Protein AF-A0A9P7BP47-F1 (afdb_monomer)

InterPro domains:
  IPR001878 Zinc finger, CCHC-type [PF00098] (92-107)
  IPR001878 Zinc finger, CCHC-type [PF00098] (114-128)
  IPR001878 Zinc finger, CCHC-type [PS50158] (92-107)
  IPR001878 Zinc finger, CCHC-type [PS50158] (114-129)
  IPR001878 Zinc finger, CCHC-type [SM00343] (91-107)
  IPR001878 Zinc finger, CCHC-type [SM00343] (113-129)
  IPR036875 Zinc finger, CCHC-type superfamily [SSF57756] (89-130)

Sequence (134 aa):
MEVIRLGLSNLPFMGESALLEGLQKSLKVYGEILDVGILLEPTTRTYMCTGYAILNVSAEHTNFKQLTHLIPWDEKREQGFYAVWNQMPHYCRYCHEEGHVVVDCPKRRARASCWNCGIDGHIAASCTRDKPSK

Nearest PDB structures (foldseek):
  3md3-assembly1_A  TM=6.111E-01  e=6.354E-03  Saccharomyces cerevisiae
  7csz-assembly1_A  TM=5.188E-01  e=3.448E-02 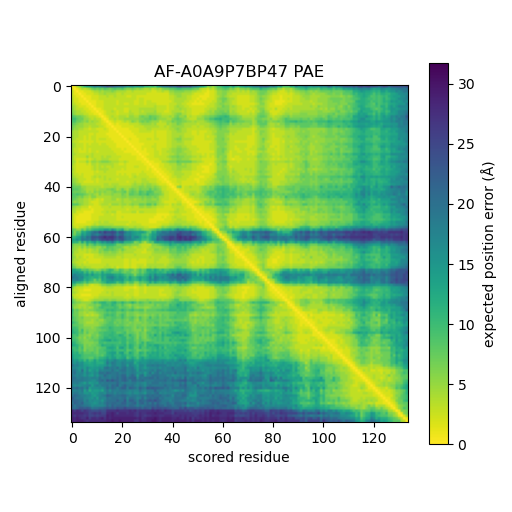 Homo sapiens
  7csx-assembly1_A  TM=5.226E-01  e=4.160E-02  Homo sapiens
  2j8a-assembly1_A  TM=6.711E-01  e=2.559E-01  Saccharomyces cerevisiae
  1dbd-assembly1_B  TM=4.448E-01  e=2.022E+00  Deltapapillomavirus 4

Radius of gyration: 20.01 Å; Cα contacts (8 Å, |Δi|>4): 235; chains: 1; bounding box: 59×30×50 Å

Foldseek 3Di:
DDKWKKKWAPADPDDQVVSQVLVCVQCVLAAAWPDWGFDADPPPRDGRRIIMTMGDNPPPDDPHDHDAQFTQSDPPDPHGIGIDTPPDADADPPPRHGDDYVVPDQVNQQQEQDPQPRDGNHYVVPDPDDRPDD

pLDDT: mean 84.45, std 9.31, range [54.78, 95.31]

Mean predicted aligned error: 8.92 Å

Solvent-accessible surface area (backbone atoms only — not comparable to full-atom values): 7980 Å² total; per-residue (Å²): 131,45,74,46,58,32,45,34,35,67,43,83,95,65,59,70,67,65,45,52,54,41,49,52,64,45,47,53,54,45,22,49,74,76,47,74,49,74,43,53,41,90,84,80,59,45,73,72,35,31,29,39,37,31,31,38,55,47,74,86,82,62,94,52,50,85,86,53,46,64,39,59,58,45,99,88,44,96,67,44,28,38,44,47,46,87,90,59,76,63,49,13,85,77,78,59,44,72,84,38,42,56,92,71,30,64,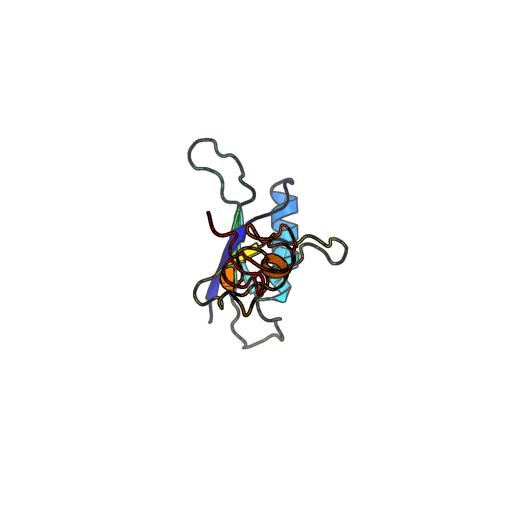72,55,37,51,66,24,55,12,84,74,79,69,48,63,53,31,44,51,94,71,51,89,64,78,75,81,80,127

Secondary structure (DSSP, 8-state):
--EEEEEEES-----HHHHHHHHHHHHTTTSEEEEEEEEEPTTT--EEEEEEEEEE--TTS--PPPP-SEE-S-TT-S--EEEEETTPPPB-TTT--BS--GGG-HHHHHT---TTT--SSS-GGG--SPP---

Organism: Rhizopus oryzae (NCBI:txid64495)

Structure (mmCIF, N/CA/C/O backbone):
data_AF-A0A9P7BP47-F1
#
_entry.id   AF-A0A9P7BP47-F1
#
loop_
_atom_site.group_PDB
_atom_site.id
_atom_site.type_symbol
_atom_site.label_atom_id
_atom_site.label_alt_id
_atom_site.label_comp_id
_atom_site.label_asym_id
_atom_site.label_entity_id
_atom_site.label_seq_id
_atom_site.pdbx_PDB_ins_code
_atom_site.Cartn_x
_atom_site.Cartn_y
_atom_site.Cartn_z
_atom_site.occupancy
_atom_site.B_iso_or_equiv
_atom_site.auth_seq_id
_atom_site.auth_comp_id
_atom_site.auth_asym_id
_atom_site.auth_atom_id
_atom_site.pdbx_PDB_model_num
ATOM 1 N N . MET A 1 1 ? -15.501 -15.268 9.485 1.00 69.56 1 MET A N 1
ATOM 2 C CA . MET A 1 1 ? -14.585 -14.147 9.782 1.00 69.56 1 MET A CA 1
ATOM 3 C C . MET A 1 1 ? -13.228 -14.444 9.162 1.00 69.56 1 MET A C 1
ATOM 5 O O . MET A 1 1 ? -12.454 -15.215 9.719 1.00 69.56 1 MET A O 1
ATOM 9 N N . GLU A 1 2 ? -12.982 -13.905 7.971 1.00 85.81 2 GLU A N 1
ATOM 10 C CA . GLU A 1 2 ? -11.693 -14.014 7.282 1.00 85.81 2 GLU A CA 1
ATOM 11 C C . GLU A 1 2 ? -10.909 -12.724 7.529 1.00 85.81 2 GLU A C 1
ATOM 13 O O . GLU A 1 2 ? -11.345 -11.644 7.135 1.00 85.81 2 GLU A O 1
ATOM 18 N N . VAL A 1 3 ? -9.789 -12.827 8.248 1.00 90.19 3 VAL A N 1
ATOM 19 C CA . VAL A 1 3 ? -8.970 -11.674 8.640 1.00 90.19 3 VAL A CA 1
ATOM 20 C C . VAL A 1 3 ? -7.642 -11.721 7.902 1.00 90.19 3 VAL A C 1
ATOM 22 O O . VAL A 1 3 ? -6.879 -12.680 8.037 1.00 90.19 3 VAL A O 1
ATOM 25 N N . ILE A 1 4 ? -7.343 -10.657 7.163 1.00 92.25 4 ILE A N 1
ATOM 26 C CA . ILE A 1 4 ? -6.117 -10.504 6.386 1.00 92.25 4 ILE A CA 1
ATOM 27 C C . ILE A 1 4 ? -5.242 -9.432 7.029 1.00 92.25 4 ILE A C 1
ATOM 29 O O . ILE A 1 4 ? -5.683 -8.319 7.313 1.00 92.25 4 ILE A O 1
ATOM 33 N N . ARG A 1 5 ? -3.969 -9.774 7.240 1.00 93.94 5 ARG A N 1
ATOM 34 C CA . ARG A 1 5 ? -2.936 -8.849 7.715 1.00 93.94 5 ARG A CA 1
ATOM 35 C C . ARG A 1 5 ? -2.123 -8.366 6.523 1.00 93.94 5 ARG A C 1
ATOM 37 O O . ARG A 1 5 ? -1.453 -9.168 5.870 1.00 93.94 5 ARG A O 1
ATOM 44 N N . LEU A 1 6 ? -2.194 -7.071 6.262 1.00 94.44 6 LEU A N 1
ATOM 45 C CA . LEU A 1 6 ? -1.494 -6.381 5.193 1.00 94.44 6 LEU A CA 1
ATOM 46 C C . LEU A 1 6 ? -0.233 -5.713 5.742 1.00 94.44 6 LEU A C 1
ATOM 48 O O . LEU A 1 6 ? -0.299 -4.927 6.686 1.00 94.44 6 LEU A O 1
ATOM 52 N N . GLY A 1 7 ? 0.905 -5.990 5.116 1.00 94.81 7 GLY A N 1
ATOM 53 C CA . GLY A 1 7 ? 2.100 -5.159 5.197 1.00 94.81 7 GLY A CA 1
ATOM 54 C C . GLY A 1 7 ? 2.041 -4.093 4.110 1.00 94.81 7 GLY A C 1
ATOM 55 O O . GLY A 1 7 ? 1.811 -4.417 2.945 1.00 94.81 7 GLY A O 1
ATOM 56 N N . LEU A 1 8 ? 2.229 -2.833 4.486 1.00 94.62 8 LEU A N 1
ATOM 57 C CA . LEU A 1 8 ? 2.145 -1.691 3.583 1.00 94.62 8 LEU A CA 1
ATOM 58 C C . LEU A 1 8 ? 3.532 -1.096 3.346 1.00 94.62 8 LEU A C 1
ATOM 60 O O . LEU A 1 8 ? 4.355 -0.999 4.260 1.00 94.62 8 LEU A O 1
ATOM 64 N N . SER A 1 9 ? 3.810 -0.703 2.110 1.00 92.31 9 SER A N 1
ATOM 65 C CA . SER A 1 9 ? 5.089 -0.124 1.688 1.00 92.31 9 SER A CA 1
ATOM 66 C C . SER A 1 9 ? 4.873 0.937 0.616 1.00 92.31 9 SER A C 1
ATOM 68 O O . SER A 1 9 ? 3.838 0.950 -0.047 1.00 92.31 9 SER A O 1
ATOM 70 N N . ASN A 1 10 ? 5.868 1.806 0.414 1.00 90.62 10 ASN A N 1
ATOM 71 C CA . ASN A 1 10 ? 5.775 2.938 -0.516 1.00 90.62 10 ASN A CA 1
ATOM 72 C C . ASN A 1 10 ? 4.629 3.905 -0.161 1.00 90.62 10 ASN A C 1
ATOM 74 O O . ASN A 1 10 ? 3.939 4.433 -1.031 1.00 90.62 10 ASN A O 1
ATOM 78 N N . LEU A 1 11 ? 4.397 4.100 1.137 1.00 91.19 11 LEU A N 1
ATOM 79 C CA . LEU A 1 11 ? 3.404 5.048 1.619 1.00 91.19 11 LEU A CA 1
ATOM 80 C C . LEU A 1 11 ? 3.896 6.496 1.436 1.00 91.19 11 LEU A C 1
ATOM 82 O O . LEU A 1 11 ? 5.095 6.758 1.559 1.00 91.19 11 LEU A O 1
ATOM 86 N N . PRO A 1 12 ? 2.997 7.456 1.161 1.00 88.00 12 PRO A N 1
ATOM 87 C CA . PRO A 1 12 ? 3.385 8.851 1.002 1.00 88.00 12 PRO A CA 1
ATOM 88 C C . PRO A 1 12 ? 3.974 9.428 2.296 1.00 88.00 12 PRO A C 1
ATOM 90 O O . PRO A 1 12 ? 3.580 9.072 3.408 1.00 88.00 12 PRO A O 1
ATOM 93 N N . PHE A 1 13 ? 4.922 10.354 2.147 1.00 85.44 13 PHE A N 1
ATOM 94 C CA . PHE A 1 13 ? 5.500 11.083 3.272 1.00 85.44 13 PHE A CA 1
ATOM 95 C C . PHE A 1 13 ? 4.605 12.278 3.615 1.00 85.44 13 PHE A C 1
ATOM 97 O O . PHE A 1 13 ? 4.648 13.317 2.954 1.00 85.44 13 PHE A O 1
ATOM 104 N N . MET A 1 14 ? 3.736 12.104 4.607 1.00 85.44 14 MET A N 1
ATOM 105 C CA . MET A 1 14 ? 2.806 13.128 5.083 1.00 85.44 14 MET A CA 1
ATOM 106 C C . MET A 1 14 ? 2.562 12.980 6.587 1.00 85.44 14 MET A C 1
ATOM 108 O O . MET A 1 14 ? 3.069 12.046 7.205 1.00 85.44 14 MET A O 1
ATOM 112 N N . GLY A 1 15 ? 1.817 13.914 7.184 1.00 86.06 15 GLY A N 1
ATOM 113 C CA . GLY A 1 15 ? 1.484 13.849 8.609 1.00 86.06 15 GLY A CA 1
ATOM 114 C C . GLY A 1 15 ? 0.733 12.564 8.969 1.00 86.06 15 GLY A C 1
ATOM 115 O O . GLY A 1 15 ? -0.074 12.081 8.176 1.00 86.06 15 GLY A O 1
ATOM 116 N N . GLU A 1 16 ? 0.989 12.039 10.169 1.00 87.81 16 GLU A N 1
ATOM 117 C CA . GLU A 1 16 ? 0.437 10.766 10.657 1.00 87.81 16 GLU A CA 1
ATOM 118 C C . GLU A 1 16 ? -1.091 10.698 10.529 1.00 87.81 16 GLU A C 1
ATOM 120 O O . GLU A 1 16 ? -1.613 9.742 9.965 1.00 87.81 16 GLU A O 1
ATOM 125 N N . SER A 1 17 ? -1.807 11.738 10.964 1.00 89.25 17 SER A N 1
ATOM 126 C CA . SER A 1 17 ? -3.272 11.796 10.886 1.00 89.25 17 SER A CA 1
ATOM 127 C C . SER A 1 17 ? -3.786 11.704 9.448 1.00 89.25 17 SER A C 1
ATOM 129 O O . SER A 1 17 ? -4.571 10.817 9.126 1.00 89.25 17 SER A O 1
ATOM 131 N N . ALA A 1 18 ? -3.280 12.562 8.560 1.00 90.69 18 ALA A N 1
ATOM 132 C CA . ALA A 1 18 ? -3.680 12.589 7.154 1.00 90.69 18 ALA A CA 1
ATOM 133 C C . ALA A 1 18 ? -3.351 11.273 6.428 1.00 90.69 18 ALA A C 1
ATOM 135 O O . ALA A 1 18 ? -4.083 10.843 5.533 1.00 90.69 18 ALA A O 1
ATOM 136 N N . LEU A 1 19 ? -2.249 10.627 6.812 1.00 90.44 19 LEU A N 1
ATOM 137 C CA . LEU A 1 19 ? -1.858 9.335 6.273 1.00 90.44 19 LEU A CA 1
ATOM 138 C C . LEU A 1 19 ? -2.816 8.228 6.732 1.00 90.44 19 LEU A C 1
ATOM 140 O O . LEU A 1 19 ? -3.278 7.442 5.907 1.00 90.44 19 LEU A O 1
ATOM 144 N N . LEU A 1 20 ? -3.149 8.173 8.021 1.00 91.25 20 LEU A N 1
ATOM 145 C CA . LEU A 1 20 ? -4.098 7.191 8.548 1.00 91.25 20 LEU A CA 1
ATOM 146 C C . LEU A 1 20 ? -5.487 7.366 7.923 1.00 91.25 20 LEU A C 1
ATOM 148 O O . LEU A 1 20 ? -6.083 6.379 7.497 1.00 91.25 20 LEU A O 1
ATOM 152 N N . GLU A 1 21 ? -5.965 8.602 7.771 1.00 91.88 21 GLU A N 1
ATOM 153 C CA . GLU A 1 21 ? -7.233 8.887 7.085 1.00 91.88 21 GLU A CA 1
ATOM 154 C C . GLU A 1 21 ? -7.213 8.423 5.619 1.00 91.88 21 GLU A C 1
ATOM 156 O O . GLU A 1 21 ? -8.164 7.794 5.143 1.00 91.88 21 GLU A O 1
ATOM 161 N N . GLY A 1 22 ? -6.116 8.678 4.897 1.00 90.69 22 GLY A N 1
ATOM 162 C CA . GLY A 1 22 ? -5.955 8.240 3.508 1.00 90.69 22 GLY A CA 1
ATOM 163 C C . GLY A 1 22 ? -5.887 6.718 3.362 1.00 90.69 22 GLY A C 1
ATOM 164 O O . GLY A 1 22 ? -6.523 6.147 2.469 1.00 90.69 22 GLY A O 1
ATOM 165 N N . LEU A 1 23 ? -5.187 6.049 4.282 1.00 91.81 23 LEU A N 1
ATOM 166 C CA . LEU A 1 23 ? -5.140 4.592 4.364 1.00 91.81 23 LEU A CA 1
ATOM 167 C C . LEU A 1 23 ? -6.525 4.008 4.622 1.00 91.81 23 LEU A C 1
ATOM 169 O O . LEU A 1 23 ? -6.950 3.106 3.900 1.00 91.81 23 LEU A O 1
ATOM 173 N N . GLN A 1 24 ? -7.252 4.550 5.598 1.00 92.25 24 GLN A N 1
ATOM 174 C CA . GLN A 1 24 ? -8.606 4.102 5.908 1.00 92.25 24 GLN A CA 1
ATOM 175 C C . GLN A 1 24 ? -9.541 4.273 4.710 1.00 92.25 24 GLN A C 1
ATOM 177 O O . GLN A 1 24 ? -10.276 3.351 4.354 1.00 92.25 24 GLN A O 1
ATOM 182 N N . LYS A 1 25 ? -9.486 5.425 4.036 1.00 91.62 25 LYS A N 1
ATOM 183 C CA . LYS A 1 25 ? -10.306 5.687 2.849 1.00 91.62 25 LYS A CA 1
ATOM 184 C C . LYS A 1 25 ? -10.007 4.700 1.716 1.00 91.62 25 LYS A C 1
ATOM 186 O O . LYS A 1 25 ? -10.939 4.188 1.101 1.00 91.62 25 LYS A O 1
ATOM 191 N N . SER A 1 26 ? -8.728 4.413 1.472 1.00 91.25 26 SER A N 1
ATOM 192 C CA . SER A 1 26 ? -8.289 3.517 0.394 1.00 91.25 26 SER A CA 1
ATOM 193 C C . SER A 1 26 ? -8.625 2.050 0.685 1.00 91.25 26 SER A C 1
ATOM 195 O O . SER A 1 26 ? -9.087 1.324 -0.194 1.00 91.25 26 SER A O 1
ATOM 197 N N . LEU A 1 27 ? -8.425 1.603 1.929 1.00 91.38 27 LEU A N 1
ATOM 198 C CA . LEU A 1 27 ? -8.569 0.198 2.321 1.00 91.38 27 LEU A CA 1
ATOM 199 C C . LEU A 1 27 ? -10.022 -0.232 2.552 1.00 91.38 27 LEU A C 1
ATOM 201 O O . LEU A 1 27 ? -10.339 -1.405 2.360 1.00 91.38 27 LEU A O 1
ATOM 205 N N . LYS A 1 28 ? -10.922 0.705 2.876 1.00 89.69 28 LYS A N 1
ATOM 206 C CA . LYS A 1 28 ? -12.356 0.435 3.096 1.00 89.69 28 LYS A CA 1
ATOM 207 C C . LYS A 1 28 ? -13.060 -0.203 1.888 1.00 89.69 28 LYS A C 1
ATOM 209 O O . LYS A 1 28 ? -14.104 -0.829 2.037 1.00 89.69 28 LYS A O 1
ATOM 214 N N . VAL A 1 29 ? -12.497 -0.052 0.688 1.00 89.94 29 VAL A N 1
ATOM 215 C CA . VAL A 1 29 ? -13.012 -0.650 -0.559 1.00 89.94 29 VAL A CA 1
ATOM 216 C C . VAL A 1 29 ? -12.802 -2.172 -0.604 1.00 89.94 29 VAL A C 1
ATOM 218 O O . VAL A 1 29 ? -13.529 -2.885 -1.299 1.00 89.94 29 VAL A O 1
ATOM 221 N N . TYR A 1 30 ? -11.810 -2.669 0.132 1.00 90.19 30 TYR A N 1
ATOM 222 C CA . TYR A 1 30 ? -11.366 -4.062 0.088 1.00 90.19 30 TYR A CA 1
ATOM 223 C C . TYR A 1 30 ? -11.835 -4.884 1.292 1.00 90.19 30 TYR A C 1
ATOM 225 O O . TYR A 1 30 ? -11.772 -6.109 1.251 1.00 90.19 30 TYR A O 1
ATOM 233 N N . GLY A 1 31 ? -12.287 -4.232 2.362 1.00 89.81 31 GLY A N 1
ATOM 234 C CA . GLY A 1 31 ? -12.753 -4.902 3.568 1.00 89.81 31 GLY A CA 1
ATOM 235 C C . GLY A 1 31 ? -13.109 -3.926 4.681 1.00 89.81 31 GLY A C 1
ATOM 236 O O . GLY A 1 31 ? -12.905 -2.713 4.577 1.00 89.81 31 GLY A O 1
ATOM 237 N N . GLU A 1 32 ? -13.613 -4.472 5.780 1.00 90.94 32 GLU A N 1
ATOM 238 C CA . GLU A 1 32 ? -13.789 -3.737 7.028 1.00 90.94 32 GLU A CA 1
ATOM 239 C C . GLU A 1 32 ? -12.437 -3.612 7.740 1.00 90.94 32 GLU A C 1
ATOM 241 O O . GLU A 1 32 ? -11.758 -4.603 7.994 1.00 90.94 32 GLU A O 1
ATOM 246 N N . ILE A 1 33 ? -12.016 -2.387 8.047 1.00 91.88 33 ILE A N 1
ATOM 247 C CA . ILE A 1 33 ? -10.727 -2.137 8.696 1.00 91.88 33 ILE A CA 1
ATOM 248 C C . ILE A 1 33 ? -10.873 -2.402 10.191 1.00 91.88 33 ILE A C 1
ATOM 250 O O . ILE A 1 33 ? -11.613 -1.696 10.873 1.00 91.88 33 ILE A O 1
ATOM 254 N N . LEU A 1 34 ? -10.144 -3.397 10.691 1.00 92.12 34 LEU A N 1
ATOM 255 C CA . LEU A 1 34 ? -10.048 -3.688 12.120 1.00 92.12 34 LEU A CA 1
ATOM 256 C C . LEU A 1 34 ? -8.982 -2.822 12.791 1.00 92.12 34 LEU A C 1
ATOM 258 O O . LEU A 1 34 ? -9.192 -2.347 13.901 1.00 92.12 34 LEU A O 1
ATOM 262 N N . ASP A 1 35 ? -7.842 -2.631 12.122 1.00 93.81 35 ASP A N 1
ATOM 263 C CA . ASP A 1 35 ? -6.724 -1.843 12.640 1.00 93.81 35 ASP A CA 1
ATOM 264 C C . ASP A 1 35 ? -5.828 -1.342 11.500 1.00 93.81 35 ASP A C 1
ATOM 266 O O . ASP A 1 35 ? -5.723 -1.988 10.453 1.00 93.81 35 ASP A O 1
ATOM 270 N N . VAL A 1 36 ? -5.183 -0.193 11.677 1.00 94.81 36 VAL A N 1
ATOM 271 C CA . VAL A 1 36 ? -4.256 0.373 10.687 1.00 94.81 36 VAL A CA 1
ATOM 272 C C . VAL A 1 36 ? -3.256 1.297 11.362 1.00 94.81 36 VAL A C 1
ATOM 274 O O . VAL A 1 36 ? -3.617 2.098 12.221 1.00 94.81 36 VAL A O 1
ATOM 277 N N . GLY A 1 37 ? -1.995 1.210 10.951 1.00 92.81 37 GLY A N 1
ATOM 278 C CA . GLY A 1 37 ? -0.926 1.974 11.574 1.00 92.81 37 GLY A CA 1
ATOM 279 C C . GLY A 1 37 ? 0.299 2.140 10.690 1.00 92.81 37 GLY A C 1
ATOM 280 O O . GLY A 1 37 ? 0.486 1.445 9.688 1.00 92.81 37 GLY A O 1
ATOM 281 N N . ILE A 1 38 ? 1.163 3.068 11.094 1.00 93.44 38 ILE A N 1
ATOM 282 C CA . ILE A 1 38 ? 2.502 3.220 10.529 1.00 93.44 38 ILE A CA 1
ATOM 283 C C . ILE A 1 38 ? 3.531 2.461 11.352 1.00 93.44 38 ILE A C 1
ATOM 285 O O . ILE A 1 38 ? 3.393 2.297 12.564 1.00 93.44 38 ILE A O 1
ATOM 289 N N . LEU A 1 39 ? 4.583 2.010 10.681 1.00 90.94 39 LEU A N 1
ATOM 290 C CA . LEU A 1 39 ? 5.727 1.386 11.321 1.00 90.94 39 LEU A CA 1
ATOM 291 C C . LEU A 1 39 ? 6.840 2.425 11.440 1.00 90.94 39 LEU A C 1
ATOM 293 O O . LEU A 1 39 ? 7.286 3.012 10.453 1.00 90.94 39 LEU A O 1
ATOM 297 N N . LEU A 1 40 ? 7.277 2.650 12.675 1.00 90.75 40 LEU A N 1
ATOM 298 C CA . LEU A 1 40 ? 8.434 3.480 12.980 1.00 90.75 40 LEU A CA 1
ATOM 299 C C . LEU A 1 40 ? 9.636 2.577 13.228 1.00 90.75 40 LEU A C 1
ATOM 301 O O . LEU A 1 40 ? 9.512 1.520 13.853 1.00 90.75 40 LEU A O 1
ATOM 305 N N . GLU A 1 41 ? 10.809 2.999 12.764 1.00 91.38 41 GLU A N 1
ATOM 306 C CA . GLU A 1 41 ? 12.045 2.296 13.088 1.00 91.38 41 GLU A CA 1
ATOM 307 C C . GLU A 1 41 ? 12.240 2.258 14.616 1.00 91.38 41 GLU A C 1
ATOM 309 O O . GLU A 1 41 ? 12.153 3.305 15.260 1.00 91.38 41 GLU A O 1
ATOM 314 N N . PRO A 1 42 ? 12.543 1.097 15.225 1.00 89.56 42 PRO A N 1
ATOM 315 C CA . PRO A 1 42 ? 12.627 0.976 16.681 1.00 89.56 42 PRO A CA 1
ATOM 316 C C . PRO A 1 42 ? 13.687 1.886 17.316 1.00 89.56 42 PRO A C 1
ATOM 318 O O . PRO A 1 42 ? 13.504 2.337 18.445 1.00 89.56 42 PRO A O 1
ATOM 321 N N . THR A 1 43 ? 14.780 2.165 16.599 1.00 93.19 43 THR A N 1
ATOM 322 C CA . THR A 1 43 ? 15.914 2.936 17.122 1.00 93.19 43 THR A CA 1
ATOM 323 C C . THR A 1 43 ? 15.688 4.435 16.974 1.00 93.19 43 THR A C 1
ATOM 325 O O . THR A 1 43 ? 15.690 5.165 17.963 1.00 93.19 43 THR A O 1
ATOM 328 N N . THR A 1 44 ? 15.492 4.9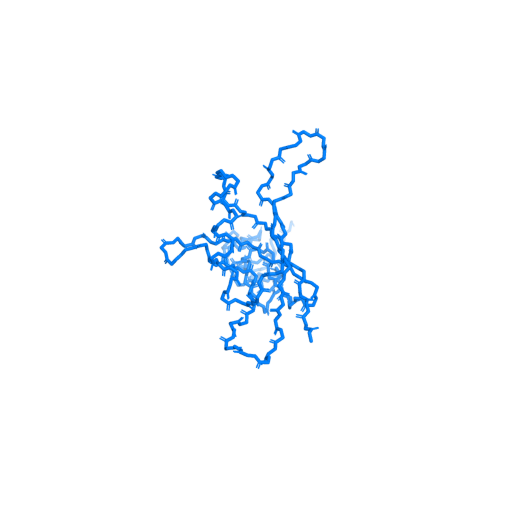12 15.743 1.00 91.62 44 THR A N 1
ATOM 329 C CA . THR A 1 44 ? 15.395 6.355 15.464 1.00 91.62 44 THR A CA 1
ATOM 330 C C . THR A 1 44 ? 13.969 6.895 15.514 1.00 91.62 44 THR A C 1
ATOM 332 O O . THR A 1 44 ? 13.777 8.104 15.418 1.00 91.62 44 THR A O 1
ATOM 335 N N . ARG A 1 45 ? 12.961 6.020 15.643 1.00 89.56 45 ARG A N 1
ATOM 336 C CA . ARG A 1 45 ? 11.534 6.347 15.471 1.00 89.56 45 ARG A CA 1
ATOM 337 C C . ARG A 1 45 ? 11.232 7.039 14.143 1.00 89.56 45 ARG A C 1
ATOM 339 O O . ARG A 1 45 ? 10.237 7.747 14.016 1.00 89.56 45 ARG A O 1
ATOM 346 N N . THR A 1 46 ? 12.082 6.814 13.144 1.00 89.31 46 THR A N 1
ATOM 347 C CA . THR A 1 46 ? 11.902 7.383 11.814 1.00 89.31 46 THR A CA 1
ATOM 348 C C . THR A 1 46 ? 10.837 6.596 11.071 1.00 89.31 46 THR A C 1
ATOM 350 O O . THR A 1 46 ? 10.861 5.364 11.029 1.00 89.31 46 THR A O 1
ATOM 353 N N . TYR A 1 47 ? 9.908 7.319 10.460 1.00 90.19 47 TYR A N 1
ATOM 354 C CA . TYR A 1 47 ? 8.938 6.747 9.544 1.00 90.19 47 TYR A CA 1
ATOM 355 C C . TYR A 1 47 ? 9.613 6.410 8.210 1.00 90.19 47 TYR A C 1
ATOM 357 O O . TYR A 1 47 ? 10.114 7.296 7.519 1.00 90.19 47 TYR A O 1
ATOM 365 N N . MET A 1 48 ? 9.615 5.126 7.847 1.00 89.50 48 MET A N 1
ATOM 366 C CA . MET A 1 48 ? 10.242 4.621 6.618 1.00 89.50 48 MET A CA 1
ATOM 367 C C . MET A 1 48 ? 9.237 4.341 5.496 1.00 89.50 48 MET A C 1
ATOM 369 O O . MET A 1 48 ? 9.438 3.428 4.697 1.00 89.50 48 MET A O 1
ATOM 373 N N . CYS A 1 49 ? 8.131 5.088 5.431 1.00 90.81 49 CYS A N 1
ATOM 374 C CA . CYS A 1 49 ? 7.094 4.867 4.415 1.00 90.81 49 CYS A CA 1
ATOM 375 C C . CYS A 1 49 ? 6.495 3.446 4.448 1.00 90.81 49 CYS A C 1
ATOM 377 O O . CYS A 1 49 ? 6.054 2.916 3.422 1.00 90.81 49 CYS A O 1
ATOM 379 N N . THR A 1 50 ? 6.500 2.826 5.630 1.00 93.00 50 THR A N 1
ATOM 380 C CA . THR A 1 50 ? 5.986 1.482 5.892 1.00 93.00 50 THR A CA 1
ATOM 381 C C . THR A 1 50 ? 4.881 1.528 6.934 1.00 93.00 50 THR A C 1
ATOM 383 O O . THR A 1 50 ? 4.846 2.384 7.819 1.00 93.00 50 THR A O 1
ATOM 386 N N . GLY A 1 51 ? 3.944 0.598 6.814 1.00 94.12 51 GLY A N 1
ATOM 387 C CA . GLY A 1 51 ? 2.790 0.511 7.695 1.00 94.12 51 GLY A CA 1
ATOM 388 C C . GLY A 1 51 ? 2.202 -0.885 7.701 1.00 94.12 51 GLY A C 1
ATOM 389 O O . GLY A 1 51 ? 2.726 -1.807 7.071 1.00 94.12 51 GLY A O 1
ATOM 390 N N . TYR A 1 52 ? 1.097 -1.034 8.406 1.00 95.12 52 TYR A N 1
ATOM 391 C CA . TYR A 1 52 ? 0.327 -2.262 8.438 1.00 95.12 52 TYR A CA 1
ATOM 392 C C . TYR A 1 52 ? -1.162 -1.936 8.449 1.00 95.12 52 TYR A C 1
ATOM 394 O O . TYR A 1 52 ? -1.577 -0.865 8.890 1.00 95.12 52 TYR A O 1
ATOM 402 N N . ALA A 1 53 ? -1.965 -2.873 7.964 1.00 95.31 53 ALA A N 1
ATOM 403 C CA . ALA A 1 53 ? -3.409 -2.824 8.107 1.00 95.31 53 ALA A CA 1
ATOM 404 C C . ALA A 1 53 ? -3.964 -4.223 8.346 1.00 95.31 53 ALA A C 1
ATOM 406 O O . ALA A 1 53 ? -3.427 -5.215 7.856 1.00 95.31 53 ALA A O 1
ATOM 407 N N . ILE A 1 54 ? -5.048 -4.309 9.099 1.00 94.31 54 ILE A N 1
ATOM 408 C CA . ILE A 1 54 ? -5.761 -5.546 9.377 1.00 94.31 54 ILE A CA 1
ATOM 409 C C . ILE A 1 54 ? -7.176 -5.357 8.862 1.00 94.31 54 ILE A C 1
ATOM 411 O O . ILE A 1 54 ? -7.905 -4.489 9.342 1.00 94.31 54 ILE A O 1
ATOM 415 N N . LEU A 1 55 ? -7.547 -6.161 7.871 1.00 92.62 55 LEU A N 1
ATOM 416 C CA . LEU A 1 55 ? -8.862 -6.111 7.248 1.00 92.62 55 LEU A CA 1
ATOM 417 C C . LEU A 1 55 ? -9.638 -7.385 7.547 1.00 92.62 55 LEU A C 1
ATOM 419 O O . LEU A 1 55 ? -9.093 -8.487 7.505 1.00 92.62 55 LEU A O 1
ATOM 423 N N . ASN A 1 56 ? -10.925 -7.222 7.797 1.00 90.88 56 ASN A N 1
ATOM 424 C CA . ASN A 1 56 ? -11.914 -8.276 7.776 1.00 90.88 56 ASN A CA 1
ATOM 425 C C . ASN A 1 56 ? -12.569 -8.288 6.389 1.00 90.88 56 ASN A C 1
ATOM 427 O O . ASN A 1 56 ? -13.219 -7.324 5.985 1.00 90.88 56 ASN A O 1
ATOM 431 N N . VAL A 1 57 ? -12.375 -9.382 5.659 1.00 86.44 57 VAL A N 1
ATOM 432 C CA . VAL A 1 57 ? -12.902 -9.580 4.299 1.00 86.44 57 VAL A CA 1
ATOM 433 C C . VAL A 1 57 ? -14.064 -10.582 4.274 1.00 86.44 57 VAL A C 1
ATOM 435 O O . VAL A 1 57 ? -14.439 -11.079 3.216 1.00 86.44 57 VAL A O 1
ATOM 438 N N . SER A 1 58 ? -14.653 -10.895 5.439 1.00 78.69 58 SER A N 1
ATOM 439 C CA . SER A 1 58 ? -15.773 -11.839 5.551 1.00 78.69 58 SER A CA 1
ATOM 440 C C . SER A 1 58 ? -16.946 -11.391 4.667 1.00 78.69 58 SER A C 1
ATOM 442 O O . SER A 1 58 ? -17.524 -10.325 4.869 1.00 78.69 58 SER A O 1
ATOM 444 N N . ALA A 1 59 ? -17.307 -12.236 3.701 1.00 60.12 59 ALA A N 1
ATOM 445 C CA . ALA A 1 59 ? -18.240 -11.956 2.606 1.00 60.12 59 ALA A CA 1
ATOM 446 C C . ALA A 1 59 ? -19.723 -11.824 3.011 1.00 60.12 59 ALA A C 1
ATOM 448 O O . ALA A 1 59 ? -20.603 -11.875 2.156 1.00 60.12 59 ALA A O 1
ATOM 449 N N . GLU A 1 60 ? -20.035 -11.679 4.298 1.00 61.09 60 GLU A N 1
ATOM 450 C CA . GLU A 1 60 ? -21.418 -11.799 4.766 1.00 61.09 60 GLU A CA 1
ATOM 451 C C . GLU A 1 60 ? -22.263 -10.553 4.454 1.00 61.09 60 GLU A C 1
ATOM 453 O O . GLU A 1 60 ? -23.484 -10.659 4.439 1.00 61.09 60 GLU A O 1
ATOM 458 N N . HIS A 1 61 ? -21.661 -9.394 4.132 1.00 54.78 61 HIS A N 1
ATOM 459 C CA . HIS A 1 61 ? -22.439 -8.158 3.949 1.00 54.78 61 HIS A CA 1
ATOM 460 C C . HIS A 1 61 ? -22.024 -7.192 2.819 1.00 54.78 61 HIS A C 1
ATOM 462 O O . HIS A 1 61 ? -22.687 -6.167 2.670 1.00 54.78 61 HIS A O 1
ATOM 468 N N . THR A 1 62 ? -20.999 -7.439 1.992 1.00 60.50 62 THR A N 1
ATOM 469 C CA . THR A 1 62 ? -20.527 -6.391 1.050 1.00 60.50 62 THR A CA 1
ATOM 470 C C . THR A 1 62 ? -19.788 -6.911 -0.187 1.00 60.50 62 THR A C 1
ATOM 472 O O . THR A 1 62 ? -19.003 -7.851 -0.140 1.00 60.50 62 THR A O 1
ATOM 475 N N . ASN A 1 63 ? -20.031 -6.238 -1.316 1.00 75.06 63 ASN A N 1
ATOM 476 C CA . ASN A 1 63 ? -19.374 -6.435 -2.611 1.00 75.06 63 ASN A CA 1
ATOM 477 C C . ASN A 1 63 ? -17.967 -5.797 -2.607 1.00 75.06 63 ASN A C 1
ATOM 479 O O . ASN A 1 63 ? -17.738 -4.795 -3.289 1.00 75.06 63 ASN A O 1
ATOM 483 N N . PHE A 1 64 ? -17.055 -6.305 -1.772 1.00 83.38 64 PHE A N 1
ATOM 484 C CA . PHE A 1 64 ? -15.678 -5.807 -1.703 1.00 83.38 64 PHE A CA 1
ATOM 485 C C . PHE A 1 64 ? -14.890 -6.136 -2.976 1.00 83.38 64 PHE A C 1
ATOM 487 O O . PHE A 1 64 ? -15.091 -7.177 -3.607 1.00 83.38 64 PHE A O 1
ATOM 494 N N . LYS A 1 65 ? -13.959 -5.253 -3.352 1.00 84.88 65 LYS A N 1
ATOM 495 C CA . LYS A 1 65 ? -13.035 -5.512 -4.465 1.00 84.88 65 LYS A CA 1
ATOM 496 C C . LYS A 1 65 ? -11.940 -6.489 -4.023 1.00 84.88 65 LYS A C 1
ATOM 498 O O . LYS A 1 65 ? -11.501 -6.456 -2.877 1.00 84.88 65 LYS A O 1
ATOM 503 N N . GLN A 1 66 ? -11.454 -7.318 -4.946 1.00 85.50 66 GLN A N 1
ATOM 504 C CA . GLN A 1 66 ? -10.303 -8.186 -4.693 1.00 85.50 66 GLN A CA 1
ATOM 505 C C . GLN A 1 66 ? -9.044 -7.362 -4.377 1.00 85.50 66 GLN A C 1
ATOM 507 O O . GLN A 1 66 ? -8.743 -6.394 -5.078 1.00 85.50 66 GLN A O 1
ATOM 512 N N . LEU A 1 67 ? -8.319 -7.756 -3.324 1.00 87.94 67 LEU A N 1
ATOM 513 C CA . LEU A 1 67 ? -7.047 -7.150 -2.926 1.00 87.94 67 LEU A CA 1
ATOM 514 C C . LEU A 1 67 ? -5.988 -7.339 -4.016 1.00 87.94 67 LEU A C 1
ATOM 516 O O . LEU A 1 67 ? -5.773 -8.447 -4.503 1.00 87.94 67 LEU A O 1
ATOM 520 N N . THR A 1 68 ? -5.298 -6.252 -4.346 1.00 88.94 68 THR A N 1
ATOM 521 C CA . THR A 1 68 ? -4.221 -6.202 -5.341 1.00 88.94 68 THR A CA 1
ATOM 522 C C . THR A 1 68 ? -2.925 -5.726 -4.692 1.00 88.94 68 THR A C 1
ATOM 524 O O . THR A 1 68 ? -2.953 -5.047 -3.664 1.00 88.94 68 THR A O 1
ATOM 527 N N . HIS A 1 69 ? -1.773 -6.055 -5.293 1.00 90.00 69 HIS A N 1
ATOM 528 C CA . HIS A 1 69 ? -0.478 -5.588 -4.778 1.00 90.00 69 HIS A CA 1
ATOM 529 C C . HIS A 1 69 ? -0.394 -4.061 -4.739 1.00 90.00 69 HIS A C 1
ATOM 531 O O . HIS A 1 69 ? 0.121 -3.491 -3.786 1.00 90.00 69 HIS A O 1
ATOM 537 N N . LEU A 1 70 ? -0.883 -3.406 -5.793 1.00 89.62 70 LEU A N 1
ATOM 538 C CA . LEU A 1 70 ? -0.931 -1.958 -5.916 1.00 89.62 70 LEU A CA 1
ATOM 539 C C . LEU A 1 70 ? -2.315 -1.476 -5.480 1.00 89.62 70 LEU A C 1
ATOM 541 O O . LEU A 1 70 ? -3.317 -1.823 -6.113 1.00 89.62 70 LEU A O 1
ATOM 545 N N . ILE A 1 71 ? -2.360 -0.672 -4.421 1.00 90.50 71 ILE A N 1
ATOM 546 C CA . ILE A 1 71 ? -3.578 -0.025 -3.936 1.00 90.50 71 ILE A CA 1
ATOM 547 C C . ILE A 1 71 ? -3.492 1.469 -4.267 1.00 90.50 71 ILE A C 1
ATOM 549 O O . ILE A 1 71 ? -2.543 2.135 -3.840 1.00 90.50 71 ILE A O 1
ATOM 553 N N . PRO A 1 72 ? -4.442 2.022 -5.042 1.00 89.25 72 PRO A N 1
ATOM 554 C CA . PRO A 1 72 ? -4.446 3.444 -5.359 1.00 89.25 72 PRO A CA 1
ATOM 555 C C . PRO A 1 72 ? -4.699 4.269 -4.093 1.00 89.25 72 PRO A C 1
ATOM 557 O O . PRO A 1 72 ? -5.583 3.947 -3.304 1.00 89.25 72 PRO A O 1
ATOM 560 N N . TRP A 1 73 ? -3.924 5.341 -3.909 1.00 87.62 73 TRP A N 1
ATOM 561 C CA . TRP A 1 73 ? -4.098 6.267 -2.782 1.00 87.62 73 TRP A CA 1
ATOM 562 C C . TRP A 1 73 ? -5.269 7.239 -2.999 1.00 87.62 73 TRP A C 1
ATOM 564 O O . TRP A 1 73 ? -5.957 7.621 -2.059 1.00 87.62 73 TRP A O 1
ATOM 574 N N . ASP A 1 74 ? -5.481 7.671 -4.245 1.00 79.31 74 ASP A N 1
ATOM 575 C CA . ASP A 1 74 ? -6.584 8.543 -4.661 1.00 79.31 74 ASP A CA 1
ATOM 576 C C . ASP A 1 74 ? -6.844 8.347 -6.163 1.00 79.31 74 ASP A C 1
ATOM 578 O O . ASP A 1 74 ? -5.919 8.010 -6.903 1.00 79.31 74 ASP A O 1
ATOM 582 N N . GLU A 1 75 ? -8.070 8.597 -6.633 1.00 68.25 75 GLU A N 1
ATOM 583 C CA . GLU A 1 75 ? -8.440 8.495 -8.058 1.00 68.25 75 GLU A CA 1
ATOM 584 C C . GLU A 1 75 ? -7.602 9.420 -8.958 1.00 68.25 75 GLU A C 1
ATOM 586 O O . GLU A 1 75 ? -7.472 9.177 -10.156 1.00 68.25 75 GLU A O 1
ATOM 591 N N . LYS A 1 76 ? -7.012 10.479 -8.386 1.00 62.09 76 LYS A N 1
ATOM 592 C CA . LYS A 1 76 ? -6.223 11.481 -9.118 1.00 62.09 76 LYS A CA 1
ATOM 593 C C . LYS A 1 76 ? -4.725 11.195 -9.164 1.00 62.09 76 LYS A C 1
ATOM 595 O O . LYS A 1 76 ? -4.018 11.864 -9.916 1.00 62.09 76 LYS A O 1
ATOM 600 N N . ARG A 1 77 ? -4.206 10.277 -8.342 1.00 61.62 77 ARG A N 1
ATOM 601 C CA . ARG A 1 77 ? -2.769 9.966 -8.302 1.00 61.62 77 ARG A CA 1
ATOM 602 C C . ARG A 1 77 ? -2.503 8.644 -9.002 1.00 61.62 77 ARG A C 1
ATOM 604 O O . ARG A 1 77 ? -2.948 7.598 -8.553 1.00 61.62 77 ARG A O 1
ATOM 611 N N . GLU A 1 78 ? -1.674 8.692 -10.040 1.00 60.88 78 GLU A N 1
ATOM 612 C CA . GLU A 1 78 ? -1.188 7.498 -10.747 1.00 60.88 78 GLU A CA 1
ATOM 613 C C . GLU A 1 78 ? -0.305 6.596 -9.861 1.00 60.88 78 GLU A C 1
ATOM 615 O O . GLU A 1 78 ? -0.063 5.439 -10.191 1.00 60.88 78 GLU A O 1
ATOM 620 N N . GLN A 1 79 ? 0.181 7.111 -8.726 1.00 70.19 79 GLN A N 1
ATOM 621 C CA . GLN A 1 79 ? 1.055 6.393 -7.801 1.00 70.19 79 GLN A CA 1
ATOM 622 C C . GLN A 1 79 ? 0.290 6.008 -6.532 1.00 70.19 79 GLN A C 1
ATOM 624 O O . GLN A 1 79 ? -0.069 6.857 -5.713 1.00 70.19 79 GLN A O 1
ATOM 629 N N . GLY A 1 80 ? 0.033 4.708 -6.400 1.00 86.31 80 GLY A N 1
ATOM 630 C CA . GLY A 1 80 ? -0.495 4.074 -5.198 1.00 86.31 80 GLY A CA 1
ATOM 631 C C . GLY A 1 80 ? 0.601 3.579 -4.253 1.00 86.31 80 GLY A C 1
ATOM 632 O O . GLY A 1 80 ? 1.795 3.809 -4.462 1.00 86.31 80 GLY A O 1
ATOM 633 N N . PHE A 1 81 ? 0.181 2.858 -3.221 1.00 91.50 81 PHE A N 1
ATOM 634 C CA . PHE A 1 81 ? 1.064 2.159 -2.293 1.00 91.50 81 PHE A CA 1
ATOM 635 C C . PHE A 1 81 ? 0.992 0.652 -2.517 1.00 91.50 81 PHE A C 1
ATOM 637 O O . PHE A 1 81 ? 0.065 0.139 -3.148 1.00 91.50 81 PHE A O 1
ATOM 644 N N . TYR A 1 82 ? 1.988 -0.058 -2.000 1.00 91.88 82 TYR A N 1
ATOM 645 C CA . TYR A 1 82 ? 2.060 -1.504 -2.122 1.00 91.88 82 TYR A CA 1
ATOM 646 C C . TYR A 1 82 ? 1.527 -2.178 -0.864 1.00 91.88 82 TYR A C 1
ATOM 648 O O . TYR A 1 82 ? 1.908 -1.808 0.247 1.00 91.88 82 TYR A O 1
ATOM 656 N N . ALA A 1 83 ? 0.690 -3.192 -1.050 1.00 93.00 83 ALA A N 1
ATOM 657 C CA . ALA A 1 83 ? 0.198 -4.069 -0.003 1.00 93.00 83 ALA A CA 1
ATOM 658 C C . ALA A 1 83 ? 0.652 -5.510 -0.261 1.00 93.00 83 ALA A C 1
ATOM 660 O O . ALA A 1 83 ? 0.651 -5.994 -1.396 1.00 93.00 83 ALA A O 1
ATOM 661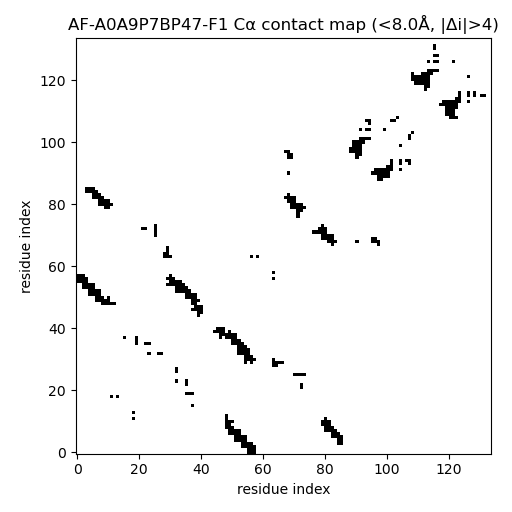 N N . VAL A 1 84 ? 1.053 -6.198 0.805 1.00 92.50 84 VAL A N 1
ATOM 662 C CA . VAL A 1 84 ? 1.421 -7.619 0.791 1.00 92.50 84 VAL A CA 1
ATOM 663 C C . VAL A 1 84 ? 0.714 -8.343 1.928 1.00 92.50 84 VAL A C 1
ATOM 665 O O . VAL A 1 84 ? 0.581 -7.796 3.017 1.00 92.50 84 VAL A O 1
ATOM 668 N N . TRP A 1 85 ? 0.262 -9.572 1.701 1.00 93.31 85 TRP A N 1
ATOM 669 C CA . TRP A 1 85 ? -0.386 -10.395 2.726 1.00 93.31 85 TRP A CA 1
ATOM 670 C C . TRP A 1 85 ? 0.005 -11.863 2.597 1.00 93.31 85 TRP A C 1
ATOM 672 O O . TRP A 1 85 ? 0.567 -12.303 1.592 1.00 93.31 85 TRP A O 1
ATOM 682 N N . ASN A 1 86 ? -0.297 -12.639 3.636 1.00 86.75 86 ASN A N 1
ATOM 683 C CA . ASN A 1 86 ? -0.137 -14.085 3.587 1.00 86.75 86 ASN A CA 1
ATOM 684 C C . ASN A 1 86 ? -1.137 -14.685 2.583 1.00 86.75 86 ASN A C 1
ATOM 686 O O . ASN A 1 86 ? -2.309 -14.339 2.646 1.00 86.75 86 ASN A O 1
ATOM 690 N N . GLN A 1 87 ? -0.698 -15.600 1.712 1.00 83.19 87 GLN A N 1
ATOM 691 C CA . GLN A 1 87 ? -1.483 -16.149 0.584 1.00 83.19 87 GLN A CA 1
ATOM 692 C C . GLN A 1 87 ? -1.691 -15.192 -0.605 1.00 83.19 87 GLN A C 1
ATOM 694 O O . GLN A 1 87 ? -2.523 -15.450 -1.472 1.00 83.19 87 GLN A O 1
ATOM 699 N N . MET A 1 88 ? -0.927 -14.101 -0.687 1.00 85.31 88 MET A N 1
ATOM 700 C CA . MET A 1 88 ? -0.913 -13.266 -1.885 1.00 85.31 88 MET A CA 1
ATOM 701 C C . MET A 1 88 ? -0.381 -14.059 -3.100 1.00 85.31 88 MET A C 1
ATOM 703 O O . MET A 1 88 ? 0.630 -14.758 -2.971 1.00 85.31 88 MET A O 1
ATOM 707 N N . PRO A 1 89 ? -1.010 -13.945 -4.286 1.00 84.19 89 PRO A N 1
ATOM 708 C CA . PRO A 1 89 ? -0.501 -14.563 -5.505 1.00 84.19 89 PRO A CA 1
ATOM 709 C C . PRO A 1 89 ? 0.877 -14.011 -5.892 1.00 84.19 89 PRO A C 1
ATOM 711 O O . PRO A 1 89 ? 1.275 -12.907 -5.512 1.00 84.19 89 PRO A O 1
ATOM 714 N N . HIS A 1 90 ? 1.624 -14.790 -6.675 1.00 84.50 90 HIS A N 1
ATOM 715 C CA . HIS A 1 90 ? 2.936 -14.372 -7.157 1.00 84.50 90 HIS A CA 1
ATOM 716 C C . HIS A 1 90 ? 2.833 -13.058 -7.948 1.00 84.50 90 HIS A C 1
ATOM 718 O O . HIS A 1 90 ? 2.027 -12.931 -8.873 1.00 84.50 90 HIS A O 1
ATOM 724 N N . TYR A 1 91 ? 3.687 -12.099 -7.591 1.00 87.62 91 TYR A N 1
ATOM 725 C CA . TYR A 1 91 ? 3.791 -10.806 -8.256 1.00 87.62 91 TYR A CA 1
ATOM 726 C C . TYR A 1 91 ? 5.223 -10.530 -8.711 1.00 87.62 91 TYR A C 1
ATOM 728 O O . TYR A 1 91 ? 6.210 -11.074 -8.192 1.00 87.62 91 TYR A O 1
ATOM 736 N N . CYS A 1 92 ? 5.345 -9.643 -9.687 1.00 88.12 92 CYS A N 1
ATOM 737 C CA . CYS A 1 92 ? 6.620 -9.257 -10.239 1.00 88.12 92 CYS A CA 1
ATOM 738 C C . CYS A 1 92 ? 7.273 -8.170 -9.387 1.00 88.12 92 CYS A C 1
ATOM 740 O O . CYS A 1 92 ? 6.786 -7.049 -9.306 1.00 88.12 92 CYS A O 1
ATOM 742 N N . ARG A 1 93 ? 8.455 -8.450 -8.833 1.00 85.81 93 ARG A N 1
ATOM 743 C CA . ARG A 1 93 ? 9.220 -7.457 -8.052 1.00 85.81 93 ARG A CA 1
ATOM 744 C C . ARG A 1 93 ? 9.819 -6.317 -8.890 1.00 85.81 93 ARG A C 1
ATOM 746 O O . ARG A 1 93 ? 10.429 -5.427 -8.320 1.00 85.81 93 ARG A O 1
ATOM 753 N N . TYR A 1 94 ? 9.721 -6.377 -10.222 1.00 85.38 94 TYR A N 1
ATOM 754 C CA . TYR A 1 94 ? 10.238 -5.335 -11.116 1.00 85.38 94 TYR A CA 1
ATOM 755 C C . TYR A 1 94 ? 9.155 -4.333 -11.516 1.00 85.38 94 TYR A C 1
ATOM 757 O O . TYR A 1 94 ? 9.387 -3.132 -11.465 1.00 85.38 94 TYR A O 1
ATOM 765 N N . CYS A 1 95 ? 7.978 -4.814 -11.924 1.00 85.06 95 CYS A N 1
ATOM 766 C CA . CYS A 1 95 ? 6.885 -3.950 -12.374 1.00 85.06 95 CYS A CA 1
ATOM 767 C C . CYS A 1 95 ? 5.693 -3.889 -11.415 1.00 85.06 95 CYS A C 1
ATOM 769 O O . CYS A 1 95 ? 4.751 -3.1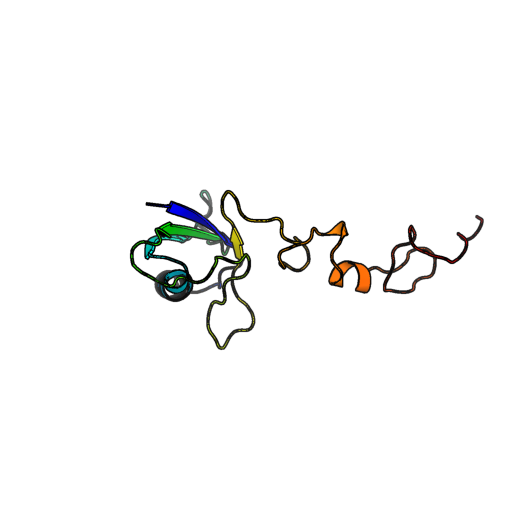61 -11.705 1.00 85.06 95 CYS A O 1
ATOM 771 N N . HIS A 1 96 ? 5.727 -4.634 -10.305 1.00 84.69 96 HIS A N 1
ATOM 772 C CA . HIS A 1 96 ? 4.668 -4.693 -9.293 1.00 84.69 96 HIS A CA 1
ATOM 773 C C . HIS A 1 96 ? 3.309 -5.212 -9.800 1.00 84.69 96 HIS A C 1
ATOM 775 O O . HIS A 1 96 ? 2.308 -5.106 -9.097 1.00 84.69 96 HIS A O 1
ATOM 781 N N . GLU A 1 97 ? 3.276 -5.827 -10.986 1.00 83.69 97 GLU A N 1
ATOM 782 C CA . GLU A 1 97 ? 2.088 -6.474 -11.549 1.00 83.69 97 GLU A CA 1
ATOM 783 C C . GLU A 1 97 ? 1.971 -7.932 -11.086 1.00 83.69 97 GLU A C 1
ATOM 785 O O . GLU A 1 97 ? 2.967 -8.618 -10.836 1.00 83.69 97 GLU A O 1
ATOM 790 N N . GLU A 1 98 ? 0.736 -8.406 -10.978 1.00 84.50 98 GLU A N 1
ATOM 791 C CA . GLU A 1 98 ? 0.396 -9.784 -10.628 1.00 84.50 98 GLU A CA 1
ATOM 792 C C . GLU A 1 98 ? 0.490 -10.745 -11.829 1.00 84.50 98 GLU A C 1
ATOM 794 O O . GLU A 1 98 ? 0.502 -10.333 -12.992 1.00 84.50 98 GLU A O 1
ATOM 799 N N . GLY A 1 99 ? 0.603 -12.046 -11.547 1.00 83.62 99 GLY A N 1
ATOM 800 C CA . GLY A 1 99 ? 0.528 -13.108 -12.560 1.00 83.62 99 GLY A CA 1
ATOM 801 C C . GLY A 1 99 ? 1.859 -13.532 -13.189 1.00 83.62 99 GLY A C 1
ATOM 802 O O . GLY A 1 99 ? 1.881 -14.485 -13.961 1.00 83.62 99 GLY A O 1
ATOM 803 N N . HIS A 1 100 ? 2.979 -12.885 -12.852 1.00 86.94 100 HIS A N 1
ATOM 804 C CA . HIS A 1 100 ? 4.305 -13.279 -13.335 1.00 86.94 100 HIS A CA 1
ATOM 805 C C . HIS A 1 100 ? 5.419 -12.940 -12.336 1.00 86.94 100 HIS A C 1
ATOM 807 O O . HIS A 1 100 ? 5.253 -12.133 -11.424 1.00 86.94 100 HIS A O 1
ATOM 813 N N . VAL A 1 101 ? 6.592 -13.550 -12.515 1.00 86.75 101 VAL A N 1
ATOM 814 C CA . VAL A 1 101 ? 7.805 -13.261 -11.729 1.00 86.75 101 VAL A CA 1
ATOM 815 C C . VAL A 1 101 ? 8.768 -12.375 -12.521 1.00 86.75 101 VAL A C 1
ATOM 817 O O . VAL A 1 101 ? 8.652 -12.244 -13.734 1.00 86.75 101 VAL A O 1
ATOM 820 N N . VAL A 1 102 ? 9.780 -11.802 -11.861 1.00 84.06 102 VAL A N 1
ATOM 821 C CA . VAL A 1 102 ? 10.770 -10.896 -12.492 1.00 84.06 102 VAL A CA 1
ATOM 822 C C . VAL A 1 102 ? 11.401 -11.479 -13.761 1.00 84.06 102 VAL A C 1
ATOM 824 O O . VAL A 1 102 ? 11.659 -10.747 -14.713 1.00 84.06 102 VAL A O 1
ATOM 827 N N . VAL A 1 103 ? 11.649 -12.791 -13.782 1.00 82.00 103 VAL A N 1
ATOM 828 C CA . VAL A 1 103 ? 12.252 -13.492 -14.927 1.00 82.00 103 VAL A CA 1
ATOM 829 C C . VAL A 1 103 ? 11.342 -13.462 -16.158 1.00 82.00 103 VAL A C 1
ATOM 831 O O . VAL A 1 103 ? 11.839 -13.320 -17.273 1.00 82.00 103 VAL A O 1
ATOM 834 N N . ASP A 1 104 ? 10.029 -13.528 -15.952 1.00 83.44 104 ASP A N 1
ATOM 835 C CA . ASP A 1 104 ? 9.024 -13.537 -17.016 1.00 83.44 104 ASP A CA 1
ATOM 836 C C . ASP A 1 104 ? 8.446 -12.138 -17.304 1.00 83.44 104 ASP A C 1
ATOM 838 O O . ASP A 1 104 ? 7.585 -11.959 -18.155 1.00 83.44 104 ASP A O 1
ATOM 84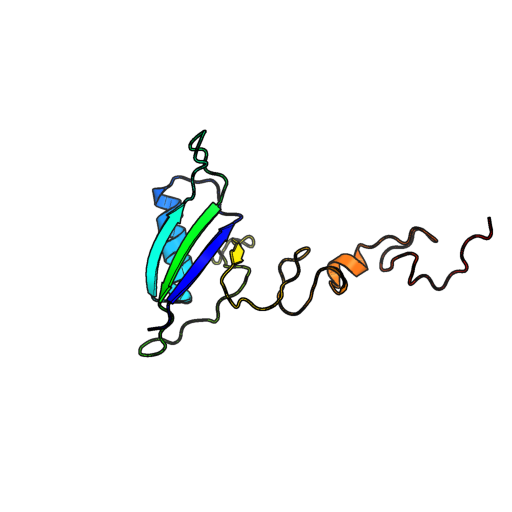2 N N . CYS A 1 105 ? 8.949 -11.102 -16.627 1.00 85.56 105 CYS A N 1
ATOM 843 C CA . CYS A 1 105 ? 8.411 -9.757 -16.763 1.00 85.56 105 CYS A CA 1
ATOM 844 C C . CYS A 1 105 ? 8.630 -9.177 -18.172 1.00 85.56 105 CYS A C 1
ATOM 846 O O . CYS A 1 105 ? 9.784 -8.960 -18.571 1.00 85.56 105 CYS A O 1
ATOM 848 N N . PRO A 1 106 ? 7.555 -8.821 -18.905 1.00 82.75 106 PRO A N 1
ATOM 849 C CA . PRO A 1 106 ? 7.665 -8.300 -20.265 1.00 82.75 106 PRO A CA 1
ATOM 850 C C . PRO A 1 106 ? 8.361 -6.936 -20.290 1.00 82.75 106 PRO A C 1
ATOM 852 O O . PRO A 1 106 ? 9.208 -6.696 -21.147 1.00 82.75 106 PRO A O 1
ATOM 855 N N . LYS A 1 107 ? 8.094 -6.071 -19.299 1.00 82.88 107 LYS A N 1
ATOM 856 C CA . LYS A 1 107 ? 8.753 -4.759 -19.159 1.00 82.88 107 LYS A CA 1
ATOM 857 C C . LYS A 1 107 ? 10.258 -4.905 -18.926 1.00 82.88 107 LYS A C 1
ATOM 859 O O . LYS A 1 107 ? 11.044 -4.155 -19.501 1.00 82.88 107 LYS A O 1
ATOM 864 N N . ARG A 1 108 ? 10.671 -5.900 -18.130 1.00 81.19 108 ARG A N 1
ATOM 865 C CA . ARG A 1 108 ? 12.093 -6.197 -17.908 1.00 81.19 108 ARG A CA 1
ATOM 866 C C . ARG A 1 108 ? 12.749 -6.748 -19.166 1.00 81.19 108 ARG A C 1
ATOM 868 O O . ARG A 1 108 ? 13.866 -6.350 -19.472 1.00 81.19 108 ARG A O 1
ATOM 875 N N . ARG A 1 109 ? 12.076 -7.649 -19.887 1.00 77.06 109 ARG A N 1
ATOM 876 C CA . ARG A 1 109 ? 12.591 -8.213 -21.141 1.00 77.06 109 ARG A CA 1
ATOM 877 C C . ARG A 1 109 ? 12.751 -7.131 -22.210 1.00 77.06 109 ARG A C 1
ATOM 879 O O . ARG A 1 109 ? 13.803 -7.066 -22.828 1.00 77.06 109 ARG A O 1
ATOM 886 N N . ALA A 1 110 ? 11.771 -6.238 -22.348 1.00 77.06 110 ALA A N 1
ATOM 887 C CA . ALA A 1 110 ? 11.838 -5.095 -23.258 1.00 77.06 110 ALA A CA 1
ATOM 888 C C . ALA A 1 110 ? 13.034 -4.176 -22.954 1.00 77.06 110 ALA A C 1
ATOM 890 O O . ALA A 1 110 ? 13.724 -3.729 -23.858 1.00 77.06 110 ALA A O 1
ATOM 891 N N . ARG A 1 111 ? 13.328 -3.938 -21.670 1.00 75.50 111 ARG A N 1
ATOM 892 C CA . ARG A 1 111 ? 14.475 -3.125 -21.229 1.00 75.50 111 ARG A CA 1
ATOM 893 C C . ARG A 1 111 ? 15.796 -3.896 -21.152 1.00 75.50 111 ARG A C 1
ATOM 895 O O . ARG A 1 111 ? 16.816 -3.300 -20.816 1.00 75.50 111 ARG A O 1
ATOM 902 N N . ALA A 1 112 ? 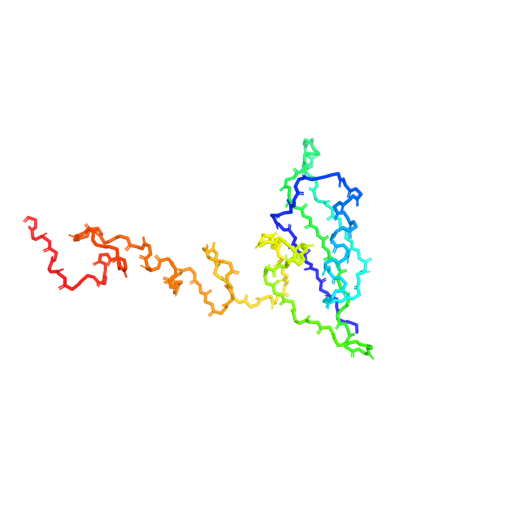15.798 -5.204 -21.403 1.00 76.69 112 ALA A N 1
ATOM 903 C CA . ALA A 1 112 ? 17.010 -6.000 -21.333 1.00 76.69 112 ALA A CA 1
ATOM 904 C C . ALA A 1 112 ? 17.879 -5.712 -22.556 1.00 76.69 112 ALA A C 1
ATOM 906 O O . ALA A 1 112 ? 17.496 -6.028 -23.679 1.00 76.69 112 ALA A O 1
ATOM 907 N N . SER A 1 113 ? 19.049 -5.125 -22.321 1.00 80.62 113 SER A N 1
ATOM 908 C CA . SER A 1 113 ? 20.062 -4.938 -23.352 1.00 80.62 113 SER A CA 1
ATOM 909 C C . SER A 1 113 ? 20.892 -6.203 -23.508 1.00 80.62 113 SER A C 1
ATOM 911 O O . SER A 1 113 ? 21.418 -6.768 -22.540 1.00 80.62 113 SER A O 1
ATOM 913 N N . CYS A 1 114 ? 21.023 -6.650 -24.747 1.00 82.38 114 CYS A N 1
ATOM 914 C CA . CYS A 1 114 ? 21.817 -7.810 -25.072 1.00 82.38 114 CYS A CA 1
ATOM 915 C C . CYS A 1 114 ? 23.305 -7.474 -24.966 1.00 82.38 114 CYS A C 1
ATOM 917 O O . CYS A 1 114 ? 23.832 -6.684 -25.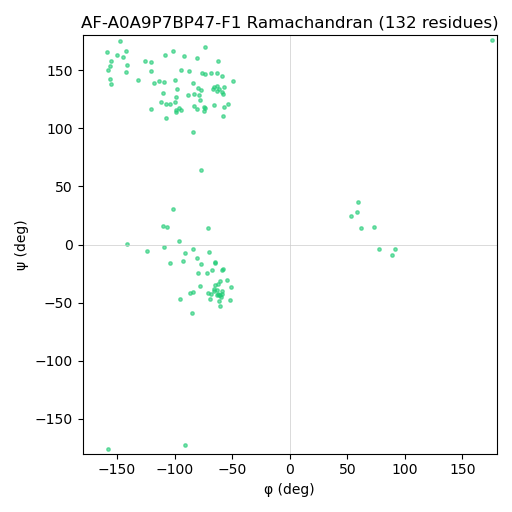740 1.00 82.38 114 CYS A O 1
ATOM 919 N N . TRP A 1 115 ? 24.012 -8.148 -24.063 1.00 80.94 115 TRP A N 1
ATOM 920 C CA . TRP A 1 115 ? 25.466 -8.008 -23.919 1.00 80.94 115 TRP A CA 1
ATOM 921 C C . TRP A 1 115 ? 26.255 -8.497 -25.144 1.00 80.94 115 TRP A C 1
ATOM 923 O O . TRP A 1 115 ? 27.434 -8.190 -25.266 1.00 80.94 115 TRP A O 1
ATOM 933 N N . ASN A 1 116 ? 25.617 -9.259 -26.042 1.00 80.00 116 ASN A N 1
ATOM 934 C CA . ASN A 1 116 ? 26.244 -9.799 -27.248 1.00 80.00 116 ASN A CA 1
ATOM 935 C C . ASN A 1 116 ? 26.193 -8.826 -28.437 1.00 80.00 116 ASN A C 1
ATOM 937 O O . ASN A 1 116 ? 27.155 -8.703 -29.186 1.00 80.00 116 ASN A O 1
ATOM 941 N N . CYS A 1 117 ? 25.056 -8.152 -28.638 1.00 82.62 117 CYS A N 1
ATOM 942 C CA . CYS A 1 117 ? 24.817 -7.312 -29.818 1.00 82.62 117 CYS A CA 1
ATOM 943 C C . CYS A 1 117 ? 24.444 -5.857 -29.501 1.00 82.62 117 CYS A C 1
ATOM 945 O O . CYS A 1 117 ? 24.324 -5.063 -30.427 1.00 82.62 117 CYS A O 1
ATOM 947 N N . GLY A 1 118 ? 24.253 -5.508 -28.226 1.00 80.12 118 GLY A N 1
ATOM 948 C CA . GLY A 1 118 ? 23.896 -4.164 -27.765 1.00 80.12 118 GLY A CA 1
ATOM 949 C C . GLY A 1 118 ? 22.425 -3.775 -27.948 1.00 80.12 118 GLY A C 1
ATOM 950 O O . GLY A 1 118 ? 22.040 -2.699 -27.508 1.00 80.12 118 GLY A O 1
ATOM 951 N N . ILE A 1 119 ? 21.603 -4.628 -28.569 1.00 81.06 119 ILE A N 1
ATOM 952 C CA . ILE A 1 119 ? 20.193 -4.338 -28.874 1.00 81.06 119 ILE A CA 1
ATOM 953 C C . ILE A 1 119 ? 19.315 -4.645 -27.653 1.00 81.06 119 ILE A C 1
ATOM 955 O O . ILE A 1 119 ? 19.529 -5.654 -26.973 1.00 81.06 119 ILE A O 1
ATOM 959 N N . ASP A 1 120 ? 18.337 -3.784 -27.370 1.00 81.12 120 ASP A N 1
ATOM 960 C CA . ASP A 1 120 ? 17.317 -4.003 -26.341 1.00 81.12 120 ASP A CA 1
ATOM 961 C C . ASP A 1 120 ? 16.263 -5.058 -26.744 1.00 81.12 120 ASP A C 1
ATOM 963 O O . ASP A 1 120 ? 16.240 -5.581 -27.859 1.00 81.12 120 ASP A O 1
ATOM 967 N N . GLY A 1 121 ? 15.425 -5.466 -25.794 1.00 77.94 121 GLY A N 1
ATOM 968 C CA . GLY A 1 121 ? 14.389 -6.479 -26.002 1.0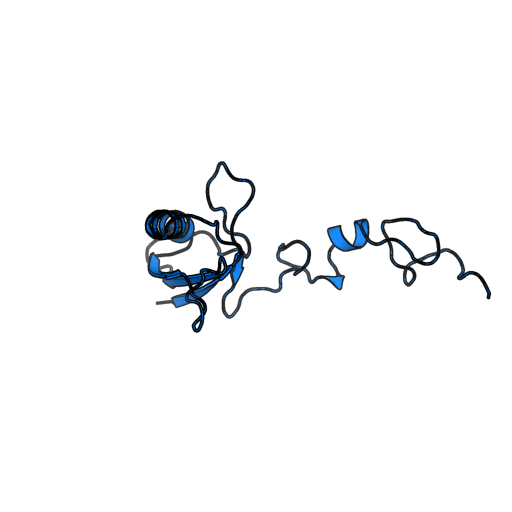0 77.94 121 GLY A CA 1
ATOM 969 C C . GLY A 1 121 ? 14.809 -7.933 -25.755 1.00 77.94 121 GLY A C 1
ATOM 970 O O . GLY A 1 121 ? 13.939 -8.807 -25.721 1.00 77.94 121 GLY A O 1
ATOM 971 N N . HIS A 1 122 ? 16.098 -8.228 -25.545 1.00 78.75 122 HIS A N 1
ATOM 972 C CA . HIS A 1 122 ? 16.563 -9.578 -25.207 1.00 78.75 122 HIS A CA 1
ATOM 973 C C . HIS A 1 122 ? 17.895 -9.593 -24.443 1.00 78.75 122 HIS A C 1
ATOM 975 O O . HIS A 1 122 ? 18.707 -8.678 -24.515 1.00 78.75 122 HIS A O 1
ATOM 981 N N . ILE A 1 123 ? 18.150 -10.682 -23.716 1.00 81.88 123 ILE A N 1
ATOM 982 C CA . ILE A 1 123 ? 19.444 -10.942 -23.067 1.00 81.88 123 ILE A CA 1
ATOM 983 C C . ILE A 1 123 ? 20.360 -11.758 -23.987 1.00 81.88 123 ILE A C 1
ATOM 985 O O . ILE A 1 123 ? 19.885 -12.449 -24.883 1.00 81.88 123 ILE A O 1
ATOM 989 N N . ALA A 1 124 ? 21.669 -11.767 -23.711 1.00 78.38 124 ALA A N 1
ATOM 990 C CA . ALA A 1 124 ? 22.657 -12.520 -24.496 1.00 78.38 124 ALA A CA 1
ATOM 991 C C . ALA A 1 124 ? 22.331 -14.021 -24.640 1.00 78.38 124 ALA A C 1
ATOM 993 O O . ALA A 1 124 ? 22.637 -14.615 -25.667 1.00 78.38 124 ALA A O 1
ATOM 994 N N . ALA A 1 125 ? 21.663 -14.621 -23.648 1.00 75.62 125 ALA A N 1
ATOM 995 C CA . ALA A 1 125 ? 21.227 -16.018 -23.697 1.00 75.62 125 ALA A CA 1
ATOM 996 C C . ALA A 1 125 ? 20.123 -16.295 -24.737 1.00 75.62 125 ALA A C 1
ATOM 998 O O . ALA A 1 125 ? 19.965 -17.432 -25.165 1.00 75.62 125 ALA A O 1
ATOM 999 N N . SER A 1 126 ? 19.370 -15.271 -25.142 1.00 75.19 126 SER A N 1
ATOM 1000 C CA . SER A 1 126 ? 18.309 -15.346 -26.156 1.00 75.19 126 SER A CA 1
ATOM 1001 C C . SER A 1 126 ? 18.705 -14.624 -27.449 1.00 75.19 126 SER A C 1
ATOM 1003 O O . SER A 1 126 ? 17.842 -14.292 -28.257 1.00 75.19 126 SER A O 1
ATOM 1005 N N . CYS A 1 127 ? 19.997 -14.332 -27.633 1.00 82.06 127 CYS A N 1
ATOM 1006 C CA . CYS A 1 127 ? 20.498 -13.687 -28.838 1.00 82.06 127 CYS A CA 1
ATOM 1007 C C . CYS A 1 127 ? 20.617 -14.712 -29.969 1.00 82.06 127 CYS A C 1
ATOM 1009 O O . CYS A 1 127 ? 21.241 -15.755 -29.800 1.00 82.06 127 CYS A O 1
ATOM 1011 N N . THR A 1 128 ? 20.038 -14.399 -31.126 1.00 80.69 128 THR A N 1
ATOM 1012 C CA . THR A 1 128 ? 20.149 -15.209 -32.351 1.00 80.69 128 THR A CA 1
ATOM 1013 C C . THR A 1 128 ? 21.451 -14.968 -33.108 1.00 80.69 128 THR A C 1
ATOM 1015 O O . THR A 1 128 ? 21.766 -15.707 -34.034 1.00 80.69 128 THR A O 1
ATOM 1018 N N . ARG A 1 129 ? 22.201 -13.926 -32.736 1.00 79.00 129 ARG A N 1
ATOM 1019 C CA . ARG A 1 129 ? 23.509 -13.626 -33.312 1.00 79.00 129 ARG A CA 1
ATOM 1020 C C . ARG A 1 129 ? 24.548 -14.530 -32.660 1.00 79.00 129 ARG A C 1
ATOM 1022 O O . ARG A 1 129 ? 24.562 -14.638 -31.431 1.00 79.00 129 ARG A O 1
ATOM 1029 N N . ASP A 1 130 ? 25.423 -15.125 -33.463 1.00 71.06 130 ASP A N 1
ATOM 1030 C CA . ASP A 1 130 ? 26.562 -15.883 -32.955 1.00 71.06 130 ASP A CA 1
ATOM 1031 C C . ASP A 1 130 ? 27.323 -15.070 -31.899 1.00 71.06 130 ASP A C 1
ATOM 1033 O O . ASP A 1 130 ? 27.465 -13.844 -31.993 1.00 71.06 130 ASP A O 1
ATOM 1037 N N . LYS A 1 131 ? 27.776 -15.752 -30.843 1.00 64.38 131 LYS A N 1
ATOM 1038 C CA . LYS A 1 131 ? 28.691 -15.147 -29.870 1.00 64.38 131 LYS A CA 1
ATOM 1039 C C . LYS A 1 131 ? 29.918 -14.674 -30.656 1.00 64.38 131 LYS A C 1
ATOM 1041 O O . LYS A 1 131 ? 30.375 -15.447 -31.499 1.00 64.38 131 LYS A O 1
ATOM 1046 N N . PRO A 1 132 ? 30.465 -13.465 -30.426 1.00 58.78 132 PRO A N 1
ATOM 1047 C CA . PRO A 1 132 ? 31.731 -13.101 -31.026 1.00 58.78 132 PRO A CA 1
ATOM 1048 C C . PRO A 1 132 ? 32.730 -14.157 -30.564 1.00 58.78 132 PRO A C 1
ATOM 1050 O O . PRO A 1 132 ? 33.009 -14.280 -29.368 1.00 58.78 132 PRO A O 1
ATOM 1053 N N . SER A 1 133 ? 33.168 -14.994 -31.505 1.00 60.34 133 SER A N 1
ATOM 1054 C CA . SER A 1 133 ? 34.275 -15.907 -31.275 1.00 60.34 133 SER A CA 1
ATOM 1055 C C . SER A 1 133 ? 35.433 -15.056 -30.782 1.00 60.34 133 SER A C 1
ATOM 1057 O O . SER A 1 133 ? 35.792 -14.063 -31.415 1.00 60.34 133 SER A O 1
ATOM 1059 N N . LYS A 1 134 ? 35.899 -15.395 -29.584 1.00 57.41 134 LYS A N 1
ATOM 1060 C CA . LYS A 1 134 ? 37.004 -14.730 -28.910 1.00 57.41 134 LYS A CA 1
ATOM 1061 C C . LYS A 1 134 ? 38.291 -14.880 -29.712 1.00 57.41 134 LYS A C 1
ATOM 1063 O O . LYS A 1 134 ? 38.464 -15.967 -30.308 1.00 57.41 134 LYS A O 1
#